Protein AF-A0A527Y8E6-F1 (afdb_monomer_lite)

pLDDT: mean 87.75, std 10.01, range [52.31, 97.06]

Foldseek 3Di:
DDDDDDDDDAQWDDDPQKIKHDWDWDDDDPPDPDTDIDIDIDRRDPDDDDDDADDDPVDPGDDDDDDDQDPNRD

Radius of gyration: 17.22 Å; chains: 1; bounding box: 50×25×46 Å

Secondary structure (DSSP, 8-state):
---PPPP---SEEEETTEEEEEEEEPPPPTT-----EEEEEEE-SSS--------BTTBS---------BTTB-

Structure (mmCIF, N/CA/C/O backbone):
data_AF-A0A527Y8E6-F1
#
_entry.id   AF-A0A527Y8E6-F1
#
loop_
_atom_site.group_PDB
_atom_site.id
_atom_site.type_symbol
_atom_site.label_atom_id
_atom_site.label_alt_id
_atom_site.label_comp_id
_atom_site.label_asym_id
_atom_site.label_entity_id
_atom_site.label_seq_id
_atom_site.pdbx_PDB_ins_code
_atom_site.Cartn_x
_atom_site.Cartn_y
_atom_site.Cartn_z
_atom_site.occupancy
_atom_site.B_iso_or_equiv
_atom_site.auth_seq_id
_atom_site.auth_comp_id
_atom_site.auth_asym_id
_atom_site.auth_atom_id
_atom_site.pdbx_PDB_model_num
ATOM 1 N N . LEU A 1 1 ? -35.888 -0.416 -26.964 1.00 52.31 1 LEU A N 1
ATOM 2 C CA . LEU A 1 1 ? -34.535 0.106 -26.679 1.00 52.31 1 LEU A CA 1
ATOM 3 C C . LEU A 1 1 ? -34.161 -0.370 -25.277 1.00 52.31 1 LEU A C 1
ATOM 5 O O . LEU A 1 1 ? -34.675 0.186 -24.318 1.00 52.31 1 LEU A O 1
ATOM 9 N N . PHE A 1 2 ? -33.410 -1.466 -25.145 1.00 54.81 2 PHE A N 1
ATOM 10 C CA . PHE A 1 2 ? -32.980 -1.973 -23.835 1.00 54.81 2 PHE A CA 1
ATOM 11 C C . PHE A 1 2 ? -31.619 -1.361 -23.501 1.00 54.81 2 PHE A C 1
ATOM 13 O O . PHE A 1 2 ? -30.655 -1.584 -24.226 1.00 54.81 2 PHE A O 1
ATOM 20 N N . VAL A 1 3 ? -31.556 -0.562 -22.436 1.00 67.44 3 VAL A N 1
ATOM 21 C CA . VAL A 1 3 ? -30.300 -0.063 -21.868 1.00 67.44 3 VAL A CA 1
ATOM 22 C C . VAL A 1 3 ? -29.856 -1.070 -20.813 1.00 67.44 3 VAL A C 1
ATOM 24 O O . VAL A 1 3 ? -30.552 -1.281 -19.824 1.00 67.44 3 VAL A O 1
ATOM 27 N N . SER A 1 4 ? -28.720 -1.726 -21.036 1.00 75.50 4 SER A N 1
ATOM 28 C CA . SER A 1 4 ? -28.066 -2.562 -20.029 1.00 75.50 4 SER A CA 1
ATOM 29 C C . SER A 1 4 ? -27.295 -1.673 -19.052 1.00 75.50 4 SER A C 1
ATOM 31 O O . SER A 1 4 ? -26.397 -0.943 -19.473 1.00 75.50 4 SER A O 1
ATOM 33 N N . ALA A 1 5 ? -27.613 -1.742 -17.760 1.00 74.50 5 ALA A N 1
ATOM 34 C CA . ALA A 1 5 ? -26.798 -1.131 -16.715 1.00 74.50 5 ALA A CA 1
ATOM 35 C C . ALA A 1 5 ? -25.522 -1.963 -16.526 1.00 74.50 5 ALA A C 1
ATOM 37 O O . ALA A 1 5 ? -25.599 -3.149 -16.208 1.00 74.50 5 ALA A O 1
ATOM 38 N N . GLN A 1 6 ? -24.354 -1.360 -16.749 1.00 74.38 6 GLN A N 1
ATOM 39 C CA . GLN A 1 6 ? -23.081 -2.000 -16.432 1.00 74.38 6 GLN A CA 1
ATOM 40 C C . GLN A 1 6 ? -22.726 -1.738 -14.971 1.00 74.38 6 GLN A C 1
ATOM 42 O O . GLN A 1 6 ? -22.828 -0.609 -14.491 1.00 74.38 6 GLN A O 1
ATOM 47 N N . THR A 1 7 ? -22.305 -2.784 -14.267 1.00 71.88 7 THR A N 1
ATOM 48 C CA . THR A 1 7 ? -21.755 -2.662 -12.920 1.00 71.88 7 THR A CA 1
ATOM 49 C C . THR A 1 7 ? -20.460 -1.862 -12.995 1.00 71.88 7 THR A C 1
ATOM 51 O O . THR A 1 7 ? -19.502 -2.276 -13.645 1.00 71.88 7 THR A O 1
ATOM 54 N N . VAL A 1 8 ? -20.431 -0.702 -12.345 1.00 70.75 8 VAL A N 1
ATOM 55 C CA . VAL A 1 8 ? -19.198 0.063 -12.163 1.00 70.75 8 VAL A CA 1
ATOM 56 C C . VAL A 1 8 ? -18.438 -0.589 -11.013 1.00 70.75 8 VAL A C 1
ATOM 58 O O . VAL A 1 8 ? -18.910 -0.583 -9.878 1.00 70.75 8 VAL A O 1
ATOM 61 N N . PHE A 1 9 ? -17.277 -1.172 -11.299 1.00 67.69 9 PHE A N 1
ATOM 62 C CA . PHE A 1 9 ? -16.375 -1.650 -10.256 1.00 67.69 9 PHE A CA 1
ATOM 63 C C . PHE A 1 9 ? -15.649 -0.446 -9.654 1.00 67.69 9 PHE A C 1
ATOM 65 O O . PHE A 1 9 ? -14.685 0.061 -10.226 1.00 67.69 9 PHE A O 1
ATOM 72 N N . ALA A 1 10 ? -16.138 0.047 -8.515 1.00 71.81 10 ALA A N 1
ATOM 73 C CA . ALA A 1 10 ? -15.373 0.990 -7.710 1.00 71.81 10 ALA A CA 1
ATOM 74 C C . ALA A 1 10 ? -14.055 0.320 -7.287 1.00 71.81 10 ALA A C 1
ATOM 76 O O . ALA A 1 10 ? -14.042 -0.870 -6.976 1.00 71.81 10 ALA A O 1
ATOM 77 N N . HIS A 1 11 ? -12.945 1.063 -7.273 1.00 83.06 11 HIS A N 1
ATOM 78 C CA . HIS A 1 11 ? -11.630 0.556 -6.843 1.00 83.06 11 HIS A CA 1
ATOM 79 C C . HIS A 1 11 ? -11.545 0.395 -5.310 1.00 83.06 11 HIS A C 1
ATOM 81 O O . HIS A 1 11 ? -10.549 0.764 -4.690 1.00 83.06 11 HIS A O 1
ATOM 87 N N . GLU A 1 12 ? -12.617 -0.087 -4.693 1.00 87.50 12 GLU A N 1
ATOM 88 C CA . GLU A 1 12 ? -12.756 -0.309 -3.263 1.00 87.50 12 GLU A CA 1
ATOM 89 C C . GLU A 1 12 ? -12.870 -1.810 -3.001 1.00 87.50 12 GLU A C 1
ATOM 91 O O . GLU A 1 12 ? -13.618 -2.522 -3.675 1.00 87.50 12 GLU A O 1
ATOM 96 N N . PHE A 1 13 ? -12.129 -2.285 -2.008 1.00 91.31 13 PHE A N 1
ATOM 97 C CA . PHE A 1 13 ? -12.098 -3.683 -1.603 1.00 91.31 13 PHE A CA 1
ATOM 98 C C . PHE A 1 13 ? -12.403 -3.769 -0.109 1.00 91.31 13 PHE A C 1
ATOM 100 O O . PHE A 1 13 ? -11.880 -2.977 0.674 1.00 91.31 13 PHE A O 1
ATOM 107 N N . ARG A 1 14 ? -13.235 -4.736 0.291 1.00 92.75 14 ARG A N 1
ATOM 108 C CA . ARG A 1 14 ? -13.561 -4.998 1.699 1.00 92.75 14 ARG A CA 1
ATOM 109 C C . ARG A 1 14 ? -13.145 -6.407 2.100 1.00 92.75 14 ARG A C 1
ATOM 111 O O . ARG A 1 14 ? -13.438 -7.362 1.381 1.00 92.75 14 ARG A O 1
ATOM 118 N N . VAL A 1 15 ? -12.499 -6.528 3.257 1.00 93.06 15 VAL A N 1
ATOM 119 C CA . VAL A 1 15 ? -12.149 -7.808 3.888 1.00 93.06 15 VAL A CA 1
ATOM 120 C C . VAL A 1 15 ? -12.457 -7.700 5.377 1.00 93.06 15 VAL A C 1
ATOM 122 O O . VAL A 1 15 ? -11.730 -7.043 6.116 1.00 93.06 15 VAL A O 1
ATOM 125 N N . GLY A 1 16 ? -13.554 -8.322 5.818 1.00 94.81 16 GLY A N 1
ATOM 126 C CA . GLY A 1 16 ? -14.067 -8.102 7.174 1.00 94.81 16 GLY A CA 1
ATOM 127 C C . GLY A 1 16 ? -14.363 -6.617 7.411 1.00 94.81 16 GLY A C 1
ATOM 128 O O . GLY A 1 16 ? -15.049 -6.002 6.597 1.00 94.81 16 GLY A O 1
ATOM 129 N N . ASP A 1 17 ? -13.789 -6.058 8.479 1.00 96.75 17 ASP A N 1
ATOM 130 C CA . ASP A 1 17 ? -13.914 -4.642 8.860 1.00 96.75 17 ASP A CA 1
ATOM 131 C C . ASP A 1 17 ? -12.820 -3.737 8.249 1.00 96.75 17 ASP A C 1
ATOM 133 O O . ASP A 1 17 ? -12.642 -2.593 8.670 1.00 96.75 17 ASP A O 1
ATOM 137 N N . LEU A 1 18 ? -12.038 -4.242 7.290 1.00 96.19 18 LEU A N 1
ATOM 138 C CA . LEU A 1 18 ? -11.031 -3.453 6.583 1.00 96.19 18 LEU A CA 1
ATOM 139 C C . LEU A 1 18 ? -11.565 -2.978 5.234 1.00 96.19 18 LEU A C 1
ATOM 141 O O . LEU A 1 18 ? -11.965 -3.785 4.390 1.00 96.19 18 LEU A O 1
ATOM 145 N N . GLU A 1 19 ? -11.481 -1.671 5.006 1.00 95.69 19 GLU A N 1
ATOM 146 C CA . GLU A 1 19 ? -11.757 -1.030 3.722 1.00 95.69 19 GLU A CA 1
ATOM 147 C C . GLU A 1 19 ? -10.445 -0.587 3.075 1.00 95.69 19 GLU A C 1
ATOM 149 O O . GLU A 1 19 ? -9.656 0.137 3.681 1.00 95.69 19 GLU A O 1
ATOM 154 N N . ILE A 1 20 ? -10.202 -1.023 1.839 1.00 94.50 20 ILE A N 1
ATOM 155 C CA . ILE A 1 20 ? -9.016 -0.682 1.051 1.00 94.50 20 ILE A CA 1
ATOM 156 C C . ILE A 1 20 ? -9.474 0.117 -0.162 1.00 94.50 20 ILE A C 1
ATOM 158 O O . ILE A 1 20 ? -10.229 -0.385 -0.996 1.00 94.50 20 ILE A O 1
ATOM 162 N N . VAL A 1 21 ? -8.999 1.354 -0.283 1.00 93.50 21 VAL A N 1
ATOM 163 C CA . VAL A 1 21 ? -9.495 2.301 -1.283 1.00 93.50 21 VAL A CA 1
ATOM 164 C C . VAL A 1 21 ? -8.393 2.698 -2.253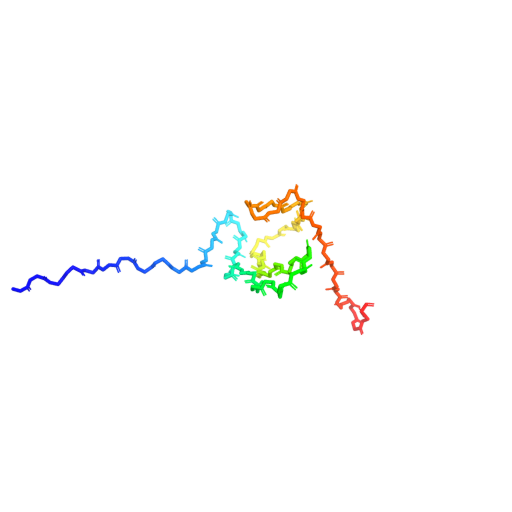 1.00 93.50 21 VAL A C 1
ATOM 166 O O . VAL A 1 21 ? -7.302 3.115 -1.859 1.00 93.50 21 VAL A O 1
ATOM 169 N N . HIS A 1 22 ? -8.741 2.595 -3.535 1.00 91.31 22 HIS A N 1
ATOM 170 C CA . HIS A 1 22 ? -8.002 3.086 -4.690 1.00 91.31 22 HIS A CA 1
ATOM 171 C C . HIS A 1 22 ? -6.503 2.736 -4.681 1.00 91.31 22 HIS A C 1
ATOM 173 O O . HIS A 1 22 ? -5.681 3.649 -4.707 1.00 91.31 22 HIS A O 1
ATOM 179 N N . PRO A 1 23 ? -6.101 1.449 -4.656 1.00 91.75 23 PRO A N 1
ATOM 180 C CA . PRO A 1 23 ? -4.699 1.087 -4.825 1.00 91.75 23 PRO A CA 1
ATOM 181 C C . PRO A 1 23 ? -4.172 1.525 -6.192 1.00 91.75 23 PRO A C 1
ATOM 183 O O . PRO A 1 23 ? -4.795 1.261 -7.223 1.00 91.75 23 PRO A O 1
ATOM 186 N N . TRP A 1 24 ? -3.015 2.178 -6.214 1.00 91.81 24 TRP A N 1
ATOM 187 C CA . TRP A 1 24 ? -2.388 2.648 -7.443 1.00 91.81 24 TRP A CA 1
ATOM 188 C C . TRP A 1 24 ? -0.867 2.738 -7.310 1.00 91.81 24 TRP A C 1
ATOM 190 O O . TRP A 1 24 ? -0.306 2.791 -6.218 1.00 91.81 24 TRP A O 1
ATOM 200 N N . SER A 1 25 ? -0.184 2.778 -8.449 1.00 92.94 25 SER A N 1
ATOM 201 C CA . SER A 1 25 ? 1.242 3.082 -8.539 1.00 92.94 25 SER A CA 1
ATOM 202 C C . SER A 1 25 ? 1.438 4.113 -9.635 1.00 92.94 25 SER A C 1
ATOM 204 O O . SER A 1 25 ? 0.752 4.084 -10.660 1.00 92.94 25 SER A O 1
ATOM 206 N N . ARG A 1 26 ? 2.398 5.017 -9.456 1.00 92.12 26 ARG A N 1
ATOM 207 C CA . ARG A 1 26 ? 2.812 5.903 -10.548 1.00 92.12 26 ARG A CA 1
ATOM 208 C C . ARG A 1 26 ? 3.697 5.124 -11.523 1.00 92.12 26 ARG A C 1
ATOM 210 O O . ARG A 1 26 ? 4.506 4.301 -11.099 1.00 92.12 26 ARG A O 1
ATOM 217 N N . ALA A 1 27 ? 3.567 5.410 -12.819 1.00 91.88 27 ALA A N 1
ATOM 218 C CA . ALA A 1 27 ? 4.498 4.904 -13.821 1.00 91.88 27 ALA A CA 1
ATOM 219 C C . ALA A 1 27 ? 5.932 5.351 -13.492 1.00 91.88 27 ALA A C 1
ATOM 221 O O . ALA A 1 27 ? 6.172 6.518 -13.166 1.00 91.88 27 ALA A O 1
ATOM 222 N N . THR A 1 28 ? 6.880 4.423 -13.567 1.00 92.81 28 THR A N 1
ATOM 223 C CA . THR A 1 28 ? 8.286 4.700 -13.281 1.00 92.81 28 THR A CA 1
ATOM 224 C C . THR A 1 28 ? 8.950 5.424 -14.458 1.00 92.81 28 THR A C 1
ATOM 226 O O . THR A 1 28 ? 8.704 5.075 -15.615 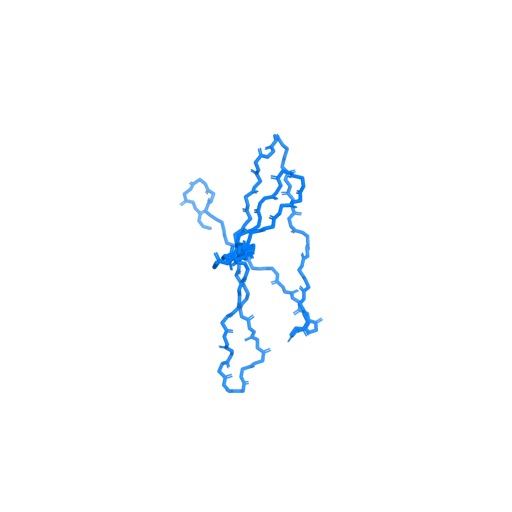1.00 92.81 28 THR A O 1
ATOM 229 N N . PRO A 1 29 ? 9.807 6.432 -14.208 1.00 93.25 29 PRO A N 1
ATOM 230 C CA . PRO A 1 29 ? 10.625 7.025 -15.260 1.00 93.25 29 PRO A CA 1
ATOM 231 C C . PRO A 1 29 ? 11.555 5.984 -15.909 1.00 93.25 29 PRO A C 1
ATOM 233 O O . PRO A 1 29 ? 11.959 5.028 -15.237 1.00 93.25 29 PRO A O 1
ATOM 236 N N . PRO A 1 30 ? 11.965 6.176 -17.178 1.00 93.81 30 PRO A N 1
ATOM 237 C CA . PRO A 1 30 ? 12.920 5.288 -17.834 1.00 93.81 30 PRO A CA 1
ATOM 238 C C . PRO A 1 30 ? 14.188 5.073 -16.994 1.00 93.81 30 PRO A C 1
ATOM 240 O O . PRO A 1 30 ? 14.831 6.027 -16.561 1.00 93.81 30 PRO A O 1
ATOM 243 N N . GLY A 1 31 ? 14.544 3.808 -16.758 1.00 93.44 31 GLY A N 1
ATOM 244 C CA . GLY A 1 31 ? 15.735 3.414 -15.996 1.00 93.44 31 GLY A CA 1
ATOM 245 C C . GLY A 1 31 ? 15.565 3.349 -14.471 1.00 93.44 31 GLY A C 1
ATOM 246 O O . GLY A 1 31 ? 16.453 2.823 -13.797 1.00 93.44 31 GLY A O 1
ATOM 247 N N . ALA A 1 32 ? 14.442 3.815 -13.910 1.00 94.44 32 ALA A N 1
ATOM 248 C CA . ALA A 1 32 ? 14.163 3.669 -12.483 1.00 94.44 32 ALA A CA 1
ATOM 249 C C . ALA A 1 32 ? 13.816 2.210 -12.134 1.00 94.44 32 ALA A C 1
ATOM 251 O O . ALA A 1 32 ? 12.990 1.580 -12.791 1.00 94.44 32 ALA A O 1
ATOM 252 N N . LYS A 1 33 ? 14.443 1.678 -11.078 1.00 91.81 33 LYS A N 1
ATOM 253 C CA . LYS A 1 33 ? 14.274 0.279 -10.636 1.00 91.81 33 LYS A CA 1
ATOM 254 C C . LYS A 1 33 ? 13.270 0.097 -9.495 1.00 91.81 33 LYS A C 1
ATOM 256 O O . LYS A 1 33 ? 12.980 -1.034 -9.126 1.00 91.81 33 LYS A O 1
ATOM 261 N N . VAL A 1 34 ? 12.782 1.194 -8.919 1.00 93.56 34 VAL A N 1
ATOM 262 C CA . VAL A 1 34 ? 11.875 1.201 -7.764 1.00 93.56 34 VAL A CA 1
ATOM 263 C C . VAL A 1 34 ? 10.634 2.008 -8.124 1.00 93.56 34 VAL A C 1
ATOM 265 O O . VAL A 1 34 ? 10.747 3.100 -8.684 1.00 93.56 34 VAL A O 1
ATOM 268 N N . ALA A 1 35 ? 9.464 1.463 -7.799 1.00 93.69 35 ALA A N 1
ATOM 269 C CA . ALA A 1 35 ? 8.167 2.107 -7.954 1.00 93.69 35 ALA A CA 1
ATOM 270 C C . ALA A 1 35 ? 7.548 2.387 -6.578 1.00 93.69 35 ALA A C 1
ATOM 272 O O . ALA A 1 35 ? 7.766 1.632 -5.633 1.00 93.69 35 ALA A O 1
ATOM 273 N N . GLY A 1 36 ? 6.764 3.461 -6.482 1.00 93.62 36 GLY A N 1
ATOM 274 C CA . GLY A 1 36 ? 5.950 3.758 -5.305 1.00 93.62 36 GLY A CA 1
ATOM 275 C C . GLY A 1 36 ? 4.516 3.282 -5.511 1.00 93.62 36 GLY A C 1
ATOM 276 O O . GLY A 1 36 ? 3.864 3.725 -6.459 1.00 93.62 36 GLY A O 1
ATOM 277 N N . GLY A 1 37 ? 4.043 2.409 -4.622 1.00 92.62 37 GLY A N 1
ATOM 278 C CA . GLY A 1 37 ? 2.642 2.003 -4.526 1.00 92.62 37 GLY A CA 1
ATOM 279 C C . GLY A 1 37 ? 1.937 2.731 -3.382 1.00 92.62 37 GLY A C 1
ATOM 280 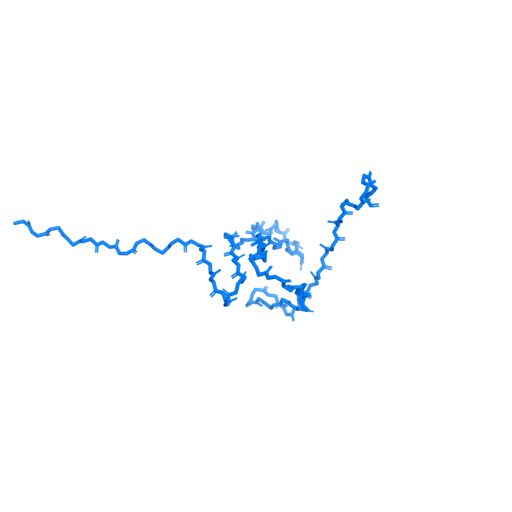O O . GLY A 1 37 ? 2.518 2.920 -2.315 1.00 92.62 37 GLY A O 1
ATOM 281 N N . TYR A 1 38 ? 0.689 3.126 -3.608 1.00 92.31 38 TYR A N 1
ATOM 282 C CA . TYR A 1 38 ? -0.129 3.883 -2.667 1.00 92.31 38 TYR A CA 1
ATOM 283 C C . TYR A 1 38 ? -1.531 3.288 -2.602 1.00 92.31 38 TYR A C 1
ATOM 285 O O . TYR A 1 38 ? -2.091 2.869 -3.613 1.00 92.31 38 TYR A O 1
ATOM 293 N N . PHE A 1 39 ? -2.102 3.265 -1.410 1.00 92.06 39 PHE A N 1
ATOM 294 C CA . PHE A 1 39 ? -3.473 2.848 -1.142 1.00 92.06 39 PHE A CA 1
ATOM 295 C C . PHE A 1 39 ? -3.867 3.407 0.224 1.00 92.06 39 PHE A C 1
ATOM 297 O O . PHE A 1 39 ? -3.001 3.723 1.043 1.00 92.06 39 PHE A O 1
ATOM 304 N N . THR A 1 40 ? -5.166 3.511 0.473 1.00 92.69 40 THR A N 1
ATOM 305 C CA . THR A 1 40 ? -5.689 3.834 1.803 1.00 92.69 40 THR A CA 1
ATOM 306 C C . THR A 1 40 ? -6.279 2.574 2.408 1.00 92.69 40 THR A C 1
ATOM 308 O O . THR A 1 40 ? -7.020 1.873 1.724 1.00 92.69 40 THR A O 1
ATOM 311 N N . VAL A 1 41 ? -5.979 2.304 3.680 1.00 93.62 41 VAL A N 1
ATOM 312 C CA . VAL A 1 41 ? -6.684 1.286 4.470 1.00 93.62 41 VAL A CA 1
ATOM 313 C C . VAL A 1 41 ? -7.354 1.956 5.651 1.00 93.62 41 VAL A C 1
ATOM 315 O O . VAL A 1 41 ? -6.726 2.736 6.367 1.00 93.62 41 VAL A O 1
ATOM 318 N N . THR A 1 42 ? -8.621 1.638 5.865 1.00 95.25 42 THR A N 1
ATOM 319 C CA . THR A 1 42 ? -9.382 2.048 7.040 1.00 95.25 42 THR A CA 1
ATOM 320 C C . THR A 1 42 ? -9.863 0.801 7.763 1.00 95.25 42 THR A C 1
ATOM 322 O O . THR A 1 42 ? -10.503 -0.057 7.167 1.00 95.25 42 THR A O 1
ATOM 325 N N . ASN A 1 43 ? -9.531 0.695 9.048 1.00 96.44 43 ASN A N 1
ATOM 326 C CA . ASN A 1 43 ? -10.097 -0.317 9.930 1.00 96.44 43 ASN A CA 1
ATOM 327 C C . ASN A 1 43 ? -11.326 0.285 10.623 1.00 96.44 43 ASN A C 1
ATOM 329 O O . ASN A 1 43 ? -11.186 1.234 11.396 1.00 96.44 43 ASN A O 1
ATOM 333 N N . THR A 1 44 ? -12.512 -0.242 10.322 1.00 97.06 44 THR A N 1
ATOM 334 C CA . THR A 1 44 ? -13.789 0.176 10.925 1.00 97.06 44 THR A CA 1
ATOM 335 C C . THR A 1 44 ? -14.215 -0.711 12.099 1.00 97.06 44 THR A C 1
ATOM 337 O O . THR A 1 44 ? -15.291 -0.511 12.661 1.00 97.06 44 THR A O 1
ATOM 340 N N . GLY A 1 45 ? -13.398 -1.701 12.460 1.00 96.50 45 GLY A N 1
ATOM 341 C CA . GLY A 1 45 ? -13.651 -2.650 13.536 1.00 96.50 45 GLY A CA 1
ATOM 342 C C . GLY A 1 45 ? -13.260 -2.115 14.914 1.00 96.50 45 GLY A C 1
ATOM 343 O O . GLY A 1 45 ? -12.646 -1.060 15.072 1.00 96.50 45 GLY A O 1
ATOM 344 N N . SER A 1 46 ? -13.603 -2.876 15.954 1.00 96.94 46 SER A N 1
ATOM 345 C CA . SER A 1 46 ? -13.310 -2.520 17.352 1.00 96.94 46 SER A CA 1
ATOM 346 C C . SER A 1 46 ? -11.946 -3.004 17.854 1.00 96.94 46 SER A C 1
ATOM 348 O O . SER A 1 46 ? -11.599 -2.777 19.014 1.00 96.94 46 SER A O 1
ATOM 350 N N . SER A 1 47 ? -11.185 -3.722 17.028 1.00 96.81 47 SER A N 1
ATOM 351 C CA . SER A 1 47 ? -9.894 -4.303 17.398 1.00 96.81 47 SER A CA 1
ATOM 352 C C . SER A 1 47 ? -8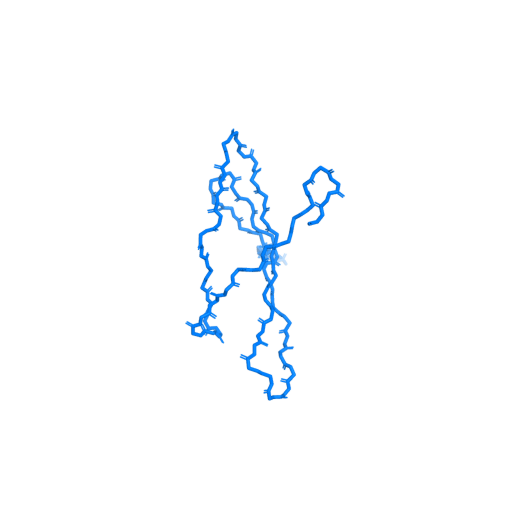.780 -3.796 16.481 1.00 96.81 47 SER A C 1
ATOM 354 O O . SER A 1 47 ? -9.009 -3.656 15.279 1.00 96.81 47 SER A O 1
ATOM 356 N N . PRO A 1 48 ? -7.572 -3.526 17.017 1.00 95.62 48 PRO A N 1
ATOM 357 C CA . PRO A 1 48 ? -6.430 -3.149 16.195 1.00 95.62 48 PRO A CA 1
ATOM 358 C C . PRO A 1 48 ? -6.086 -4.236 15.177 1.00 95.62 48 PRO A C 1
ATOM 360 O O . PRO A 1 48 ? -6.172 -5.424 15.484 1.00 95.62 48 PRO A O 1
ATOM 363 N N . ASP A 1 49 ? -5.611 -3.809 14.012 1.00 94.88 49 ASP A N 1
ATOM 364 C CA . ASP A 1 49 ? -5.080 -4.690 12.974 1.00 94.88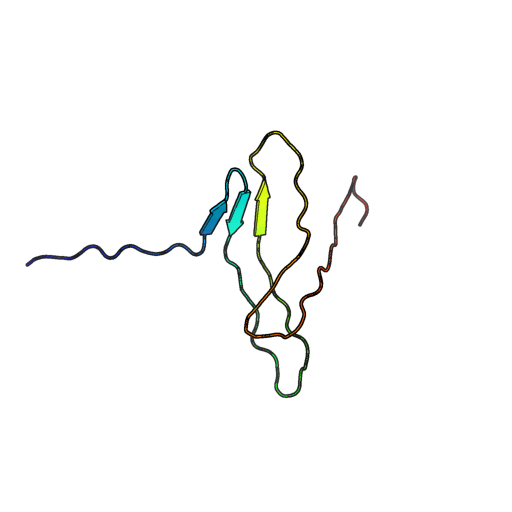 49 ASP A CA 1
ATOM 365 C C . ASP A 1 49 ? -3.695 -4.193 12.532 1.00 94.88 49 ASP A C 1
ATOM 367 O O . ASP A 1 49 ? -3.284 -3.073 12.858 1.00 94.88 49 ASP A O 1
ATOM 371 N N . ARG A 1 50 ? -2.949 -5.037 11.824 1.00 92.38 50 ARG A N 1
ATOM 372 C CA . ARG A 1 50 ? -1.592 -4.758 11.364 1.00 92.38 50 ARG A CA 1
ATOM 373 C C . ARG A 1 50 ? -1.393 -5.276 9.946 1.00 92.38 50 ARG A C 1
ATOM 375 O O . ARG A 1 50 ? -1.456 -6.474 9.689 1.00 92.38 50 ARG A O 1
ATOM 382 N N . LEU A 1 51 ? -1.007 -4.377 9.046 1.00 91.81 51 LEU A N 1
ATOM 383 C CA . LEU A 1 51 ? -0.535 -4.755 7.720 1.00 91.81 51 LEU A CA 1
ATOM 384 C C . LEU A 1 51 ? 0.859 -5.391 7.818 1.00 91.81 51 LEU A C 1
ATOM 386 O O . LEU A 1 51 ? 1.824 -4.731 8.197 1.00 91.81 51 LEU A O 1
ATOM 390 N N . LEU A 1 52 ? 0.961 -6.677 7.482 1.00 91.81 52 LEU A N 1
ATOM 391 C CA . LEU A 1 52 ? 2.209 -7.440 7.614 1.00 91.81 52 LEU A CA 1
ATOM 392 C C . LEU A 1 52 ? 3.027 -7.510 6.322 1.00 91.81 52 LEU A C 1
ATOM 394 O O . LEU A 1 52 ? 4.247 -7.637 6.375 1.00 91.81 52 LEU A O 1
ATOM 398 N N . SER A 1 53 ? 2.372 -7.481 5.160 1.00 92.19 53 SER A N 1
ATOM 399 C CA . SER A 1 53 ? 3.044 -7.657 3.872 1.00 92.19 53 SER A CA 1
ATOM 400 C C . SER A 1 53 ? 2.226 -7.091 2.715 1.00 92.19 53 SER A C 1
ATOM 402 O O . SER A 1 53 ? 1.013 -6.921 2.828 1.00 92.19 53 SER A O 1
ATOM 404 N N . ILE A 1 54 ? 2.909 -6.820 1.602 1.00 92.00 54 ILE A N 1
ATOM 405 C CA . ILE A 1 54 ? 2.319 -6.468 0.308 1.00 92.00 54 ILE A CA 1
ATOM 406 C C . ILE A 1 54 ? 3.007 -7.327 -0.758 1.00 92.00 54 ILE A C 1
ATOM 408 O O . ILE A 1 54 ? 4.202 -7.606 -0.662 1.00 92.00 54 ILE A O 1
ATOM 412 N N . SER A 1 55 ? 2.270 -7.712 -1.794 1.00 93.19 55 SER A N 1
ATOM 413 C CA . SER A 1 55 ? 2.807 -8.332 -3.007 1.00 93.19 55 SER A CA 1
ATOM 414 C C . SER A 1 55 ? 2.256 -7.632 -4.246 1.00 93.19 55 SER A C 1
ATOM 416 O O . SER A 1 55 ? 1.150 -7.095 -4.216 1.00 93.19 55 SER A O 1
ATOM 418 N N . SER A 1 56 ? 3.006 -7.650 -5.346 1.00 89.56 56 SER A N 1
ATOM 419 C CA . SER A 1 56 ? 2.559 -7.101 -6.626 1.00 89.56 56 SER A CA 1
ATOM 420 C C . SER A 1 56 ? 3.170 -7.877 -7.784 1.00 89.56 56 SER A C 1
ATOM 422 O O . SER A 1 56 ? 4.307 -8.323 -7.691 1.00 89.56 56 SER A O 1
ATOM 424 N N . GLU A 1 57 ? 2.445 -8.002 -8.892 1.00 91.19 57 GLU A N 1
ATOM 425 C CA . GLU A 1 57 ? 2.936 -8.689 -10.094 1.00 91.19 57 GLU A CA 1
ATOM 426 C C . GLU A 1 57 ? 4.054 -7.911 -10.807 1.00 91.19 57 GLU A C 1
ATOM 428 O O . GLU A 1 57 ? 4.859 -8.496 -11.526 1.00 91.19 57 GLU A O 1
ATOM 433 N N . ILE A 1 58 ? 4.139 -6.593 -10.594 1.00 88.75 58 ILE A N 1
ATOM 434 C CA . ILE A 1 58 ? 5.114 -5.725 -11.274 1.00 88.75 58 ILE A CA 1
ATOM 435 C C . ILE A 1 58 ? 6.483 -5.678 -10.576 1.00 88.75 58 ILE A C 1
ATOM 437 O O . ILE A 1 58 ? 7.395 -5.018 -11.071 1.00 88.75 58 ILE A O 1
ATOM 441 N N . SER A 1 59 ? 6.636 -6.332 -9.417 1.00 91.75 59 SER A N 1
ATOM 442 C CA . SER A 1 59 ? 7.880 -6.340 -8.641 1.00 91.75 59 SER A CA 1
ATOM 443 C C . SER A 1 59 ? 8.109 -7.679 -7.946 1.00 91.75 59 SER A C 1
ATOM 445 O O . SER A 1 59 ? 7.194 -8.266 -7.382 1.00 91.75 59 SER A O 1
ATOM 447 N N . ALA A 1 60 ? 9.364 -8.125 -7.890 1.00 93.38 60 ALA A N 1
ATOM 448 C CA . ALA A 1 60 ? 9.741 -9.321 -7.135 1.00 93.38 60 ALA A CA 1
ATOM 449 C C . ALA A 1 60 ? 9.689 -9.123 -5.605 1.00 93.38 60 ALA A C 1
ATOM 451 O O . ALA A 1 60 ? 9.657 -10.100 -4.860 1.00 93.38 60 ALA A O 1
ATOM 452 N N . LYS A 1 61 ? 9.717 -7.871 -5.125 1.00 93.38 61 LYS A N 1
ATOM 453 C CA . LYS A 1 61 ? 9.700 -7.524 -3.696 1.00 93.38 61 LYS A CA 1
ATOM 454 C C . LYS A 1 61 ? 8.900 -6.244 -3.457 1.00 93.38 61 LYS A C 1
ATOM 456 O O . LYS A 1 61 ? 8.964 -5.314 -4.261 1.00 93.38 61 LYS A O 1
ATOM 461 N N . ALA A 1 62 ? 8.197 -6.178 -2.332 1.00 94.19 62 ALA A N 1
ATOM 462 C CA . ALA A 1 62 ? 7.618 -4.946 -1.812 1.00 94.19 62 ALA A CA 1
ATOM 463 C C . ALA A 1 62 ? 8.135 -4.686 -0.393 1.00 94.19 62 ALA A C 1
ATOM 465 O O . ALA A 1 62 ? 8.400 -5.621 0.364 1.00 94.19 62 ALA A O 1
ATOM 466 N N . GLU A 1 63 ? 8.284 -3.411 -0.051 1.00 93.06 63 GLU A N 1
ATOM 467 C CA . GLU A 1 63 ? 8.686 -2.948 1.275 1.00 93.06 63 GLU A CA 1
ATOM 468 C C . GLU A 1 63 ? 7.662 -1.921 1.768 1.00 93.06 63 GLU A C 1
ATOM 470 O O . GLU A 1 63 ? 7.126 -1.138 0.982 1.00 93.06 63 GLU A O 1
ATOM 475 N N . LEU A 1 64 ? 7.356 -1.960 3.065 1.00 90.44 64 LEU A N 1
ATOM 476 C CA . LEU A 1 64 ? 6.415 -1.047 3.710 1.00 90.44 64 LEU A CA 1
ATOM 477 C C . LEU A 1 64 ? 7.168 0.165 4.251 1.00 90.44 64 LEU A C 1
ATOM 479 O O . LEU A 1 64 ? 8.106 0.017 5.029 1.00 90.44 64 LEU A O 1
ATOM 483 N N . HIS A 1 65 ? 6.744 1.356 3.839 1.00 89.19 65 HIS A N 1
ATOM 484 C CA . HIS A 1 65 ? 7.266 2.618 4.349 1.00 89.19 65 HIS A CA 1
ATOM 485 C C . HIS A 1 65 ? 6.196 3.247 5.242 1.00 89.19 65 HIS A C 1
ATOM 487 O O . HIS A 1 65 ? 5.197 3.761 4.743 1.00 89.19 65 HIS A O 1
ATOM 493 N N . GLU A 1 66 ? 6.392 3.174 6.557 1.00 80.94 66 GLU A N 1
ATOM 494 C CA . GLU A 1 66 ? 5.479 3.755 7.540 1.00 80.94 66 GLU A CA 1
ATOM 495 C C . GLU A 1 66 ? 5.991 5.129 7.979 1.00 80.94 66 GLU A C 1
ATOM 497 O O . GLU A 1 66 ? 7.134 5.280 8.406 1.00 80.94 66 GLU A O 1
ATOM 502 N N . MET A 1 67 ? 5.125 6.131 7.872 1.00 79.12 67 MET A N 1
ATOM 503 C CA . MET A 1 67 ? 5.292 7.434 8.501 1.00 79.12 67 MET A CA 1
ATOM 504 C C . MET A 1 67 ? 3.987 7.739 9.222 1.00 79.12 67 MET A C 1
ATOM 506 O O . MET A 1 67 ? 2.924 7.710 8.602 1.00 79.12 67 MET A O 1
ATOM 510 N N . GLY A 1 68 ? 4.052 8.021 10.517 1.00 78.19 68 GLY A N 1
ATOM 511 C 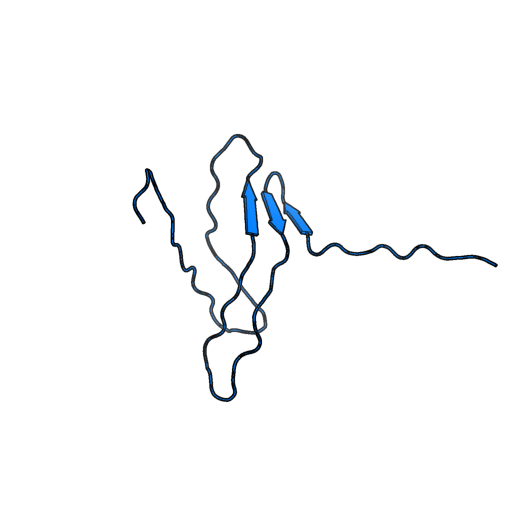CA . GLY A 1 68 ? 2.869 8.283 11.325 1.00 78.19 68 GLY A CA 1
ATOM 512 C C . GLY A 1 68 ? 3.119 9.466 12.235 1.00 78.19 68 GLY A C 1
ATOM 513 O O . GLY A 1 68 ? 4.165 9.547 12.858 1.00 78.19 68 GLY A O 1
ATOM 514 N N . VAL A 1 69 ? 2.150 10.374 12.331 1.00 76.62 69 VAL A N 1
ATOM 515 C CA . VAL A 1 69 ? 2.191 11.411 13.361 1.00 76.62 69 VAL A CA 1
ATOM 516 C C . VAL A 1 69 ? 1.465 10.875 14.582 1.00 76.62 69 VAL A C 1
ATOM 518 O O . VAL A 1 69 ? 0.248 10.684 14.549 1.00 76.62 69 VAL A O 1
ATOM 521 N N . LYS A 1 70 ? 2.202 10.636 15.662 1.00 81.94 70 LYS A N 1
ATOM 522 C CA . LYS A 1 70 ? 1.647 10.236 16.951 1.00 81.94 70 LYS A CA 1
ATOM 523 C C . LYS A 1 70 ? 1.799 11.387 17.933 1.00 81.94 70 LYS A C 1
ATOM 525 O O . LYS A 1 70 ? 2.897 11.893 18.134 1.00 81.94 70 LYS A O 1
ATOM 530 N N . ASP A 1 71 ? 0.682 11.825 18.510 1.00 84.56 71 ASP A N 1
ATOM 531 C CA . ASP A 1 71 ? 0.652 12.901 19.511 1.00 84.56 71 ASP A CA 1
ATOM 532 C C . ASP A 1 71 ? 1.335 14.205 19.034 1.00 84.56 71 ASP A C 1
ATOM 534 O O . ASP A 1 71 ? 1.940 14.942 19.808 1.00 84.56 71 ASP A O 1
ATOM 538 N N . GLY A 1 72 ? 1.239 14.492 17.730 1.00 80.31 72 GLY A N 1
ATOM 539 C CA . GLY A 1 72 ? 1.830 15.680 17.104 1.00 80.31 72 GLY A CA 1
ATOM 540 C C . GLY A 1 72 ? 3.303 15.546 16.697 1.00 80.31 72 GLY A C 1
ATOM 541 O O . GLY A 1 72 ? 3.871 16.518 16.205 1.00 80.31 72 GLY A O 1
ATOM 542 N N . VAL A 1 73 ? 3.913 14.368 16.856 1.00 67.69 73 VAL A N 1
ATOM 543 C CA . VAL A 1 73 ? 5.306 14.089 16.471 1.00 67.69 73 VAL A CA 1
ATOM 544 C C . VAL A 1 73 ? 5.343 13.056 15.345 1.00 67.69 73 VAL A C 1
ATOM 546 O O . VAL A 1 73 ? 4.621 12.064 15.409 1.00 67.69 73 VAL A O 1
ATOM 549 N N . MET A 1 74 ? 6.147 13.323 14.310 1.00 70.44 74 MET A N 1
ATOM 550 C CA . MET A 1 74 ? 6.395 12.426 13.169 1.00 70.44 74 MET A CA 1
ATOM 551 C C . MET A 1 74 ? 7.392 11.318 13.513 1.00 70.44 74 MET A C 1
ATOM 553 O O . MET A 1 74 ? 8.320 11.603 14.303 1.00 70.44 74 MET A O 1
#

Sequence (74 aa):
LFVSAQTVFAHEFRVGDLEIVHPWSRATPPGAKVAGGYFTVTNTGSSPDRLLSISSEISAKAELHEMGVKDGVM